Protein AF-A0A0M7DB50-F1 (afdb_monomer)

Nearest PDB structures (foldseek):
  5vht-assembly1_B  TM=9.329E-01  e=3.219E-02  Escherichia coli K-12
  5ts9-assembly1_A  TM=8.343E-01  e=2.863E-02  Paraburkholderia phymatum STM815
  3rmi-assembly1_A-2  TM=7.920E-01  e=2.401E-02  Bartonella henselae str. Houston-1
  8pni-assembly1_B  TM=8.104E-01  e=3.036E-02  Pseudomonas aeruginosa
  2h9d-assembly1_B  TM=8.423E-01  e=6.038E-01  Pseudomonas aeruginosa PAO1

Foldseek 3Di:
DVVVVVVVVVVVVVPPPPPPPPPPQDPVNVVVVLCVVQVCLLVVLVVCVVVVHDLDDPVVLVVQLVVQLVVCVVVPHHSVVCNVVSVVSSVSSSVSSVVNVVVVVVVVVVVPDDPPDPD

Organism: Enterobacter cloacae (NCBI:txid550)

Sequence (119 aa):
MRYFAVVVSSILMCGSSLAASVNSATLPELAEALNTRFEVMKDVAGYKAANHLPVEDLPREKNVLLKAQDAARDVMLDPQSIDAFVQTQMAVSKNIQYRYLDRWRCSLKKRGSPARWQK

Radius of gyration: 27.28 Å; Cα contacts (8 Å, |Δi|>4): 42; chains: 1; bounding box: 60×53×82 Å

Mean predicted aligned error: 11.39 Å

pLDDT: mean 85.25, std 17.62, range [43.22, 98.44]

Solvent-accessible surface area (backbone atoms only — not comparable to full-atom values): 7150 Å² total; per-residue (Å²): 116,73,68,61,57,54,57,58,58,60,63,68,74,75,69,82,75,79,76,73,78,76,82,71,80,48,72,67,59,51,51,49,54,53,46,62,65,51,65,53,26,60,58,54,36,51,52,27,63,75,67,75,46,72,87,77,49,70,74,59,51,53,52,52,51,51,51,50,29,52,56,27,48,78,71,75,42,65,43,74,79,48,46,68,59,54,52,49,54,52,52,51,46,44,51,53,20,50,55,50,52,51,52,49,53,53,52,51,53,58,70,72,46,73,90,78,72,93,124

InterPro domains:
  IPR002701 Chorismate mutase II, prokaryotic-type [PF01817] (29-98)
  IPR002701 Chorismate mutase II, prokaryotic-type [PS51168] (9-101)
  IPR002701 Chorismate mutase II, prokaryotic-type [SM00830] (19-100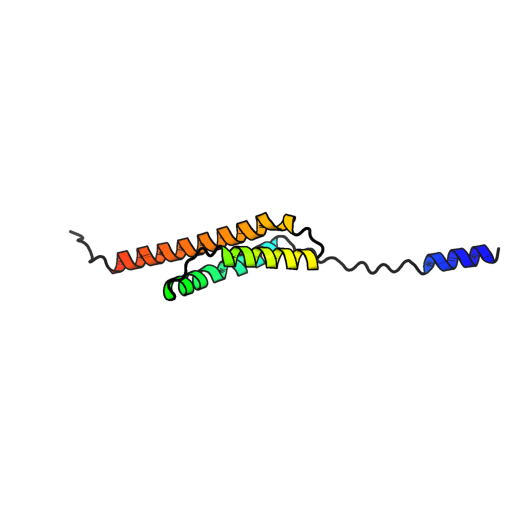)
  IPR008240 Chorismate mutase, periplasmic [TIGR01806] (24-108)
  IPR036263 Chorismate mutase type II superfamily [SSF48600] (27-105)
  IPR036979 Chorismate mutase domain superfamily [G3DSA:1.20.59.10] (16-117)
  IPR051331 Chorismate mutase-related enzymes [PTHR38041] (13-107)

Structure (mmCIF, N/CA/C/O backbone):
data_AF-A0A0M7DB50-F1
#
_entry.id   AF-A0A0M7DB50-F1
#
loop_
_atom_site.group_PDB
_atom_site.id
_atom_site.type_symbol
_atom_site.label_atom_id
_atom_site.label_alt_id
_atom_site.label_comp_id
_atom_site.label_asym_id
_atom_site.label_entity_id
_atom_site.label_seq_id
_atom_site.pdbx_PDB_ins_code
_atom_site.Cartn_x
_atom_site.Cartn_y
_atom_site.Cartn_z
_atom_site.occupancy
_atom_site.B_iso_or_equiv
_atom_site.auth_seq_id
_atom_site.auth_comp_id
_atom_site.auth_asym_id
_atom_site.auth_atom_id
_atom_site.pdbx_PDB_model_num
ATOM 1 N N . MET A 1 1 ? 30.920 -20.304 -56.734 1.00 56.72 1 MET A N 1
ATOM 2 C CA . MET A 1 1 ? 29.527 -19.878 -57.009 1.00 56.72 1 MET A CA 1
ATOM 3 C C . MET A 1 1 ? 28.457 -20.671 -56.249 1.00 56.72 1 MET A C 1
ATOM 5 O O . MET A 1 1 ? 27.551 -20.041 -55.732 1.00 56.72 1 MET A O 1
ATOM 9 N N . ARG A 1 2 ? 28.545 -22.007 -56.096 1.00 54.53 2 ARG A N 1
ATOM 10 C CA . ARG A 1 2 ? 27.519 -22.800 -55.367 1.00 54.53 2 ARG A CA 1
ATOM 11 C C . ARG A 1 2 ? 27.497 -22.585 -53.842 1.00 54.53 2 ARG A C 1
ATOM 13 O O . ARG A 1 2 ? 26.424 -22.552 -53.263 1.00 54.53 2 ARG A O 1
ATOM 20 N N . TYR A 1 3 ? 28.647 -22.362 -53.202 1.00 54.44 3 TYR A N 1
ATOM 21 C CA . TYR A 1 3 ? 28.724 -22.134 -51.746 1.00 54.44 3 TYR A CA 1
ATOM 22 C C . TYR A 1 3 ? 28.239 -20.747 -51.309 1.00 54.44 3 TYR A C 1
ATOM 24 O O . TYR A 1 3 ? 27.687 -20.602 -50.225 1.00 54.44 3 TYR A O 1
ATOM 32 N N . PHE A 1 4 ? 28.382 -19.742 -52.178 1.00 56.62 4 PHE A N 1
ATOM 33 C CA . PHE A 1 4 ? 27.906 -18.384 -51.906 1.00 56.62 4 PHE A CA 1
ATOM 34 C C . PHE A 1 4 ? 26.371 -18.341 -51.823 1.00 56.62 4 PHE A C 1
ATOM 36 O O . PHE A 1 4 ? 25.817 -17.717 -50.927 1.00 56.62 4 PHE A O 1
ATOM 43 N N . ALA A 1 5 ? 25.687 -19.097 -52.691 1.00 56.34 5 ALA A N 1
ATOM 44 C CA . ALA A 1 5 ? 24.231 -19.234 -52.661 1.00 56.34 5 ALA A CA 1
ATOM 45 C C . ALA A 1 5 ? 23.718 -19.946 -51.392 1.00 56.34 5 ALA A C 1
ATOM 47 O O . ALA A 1 5 ? 22.665 -19.587 -50.871 1.00 56.34 5 ALA A O 1
ATOM 48 N N . VAL A 1 6 ? 24.475 -20.916 -50.860 1.00 58.66 6 VAL A N 1
ATOM 49 C CA . VAL A 1 6 ? 24.107 -21.639 -49.629 1.00 58.66 6 VAL A CA 1
ATOM 50 C C . VAL A 1 6 ? 24.238 -20.739 -48.398 1.00 58.66 6 VAL A C 1
ATOM 52 O O . VAL A 1 6 ? 23.338 -20.720 -47.569 1.00 58.66 6 VAL A O 1
ATOM 55 N N . VAL A 1 7 ? 25.302 -19.934 -48.304 1.00 60.28 7 VAL A N 1
ATOM 56 C CA . VAL A 1 7 ? 25.509 -19.014 -47.168 1.00 60.28 7 VAL A CA 1
ATOM 57 C C . VAL A 1 7 ? 24.449 -17.905 -47.130 1.00 60.28 7 VAL A C 1
ATOM 59 O O . VAL A 1 7 ? 23.962 -17.561 -46.055 1.00 60.2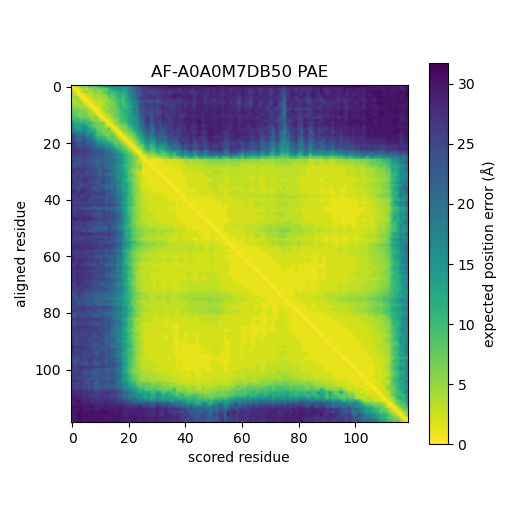8 7 VAL A O 1
ATOM 62 N N . VAL A 1 8 ? 24.031 -17.389 -48.291 1.00 60.16 8 VAL A N 1
ATOM 63 C CA . VAL A 1 8 ? 22.977 -16.360 -48.382 1.00 60.16 8 VAL A CA 1
ATOM 64 C C . VAL A 1 8 ? 21.598 -16.920 -48.000 1.00 60.16 8 VAL A C 1
ATOM 66 O O . VAL A 1 8 ? 20.807 -16.217 -47.374 1.00 60.16 8 VAL A O 1
ATOM 69 N N . SER A 1 9 ? 21.322 -18.197 -48.291 1.00 58.19 9 SER A N 1
ATOM 70 C CA . SER A 1 9 ? 20.059 -18.849 -47.912 1.00 58.19 9 SER A CA 1
ATOM 71 C C . SER A 1 9 ? 19.923 -19.079 -46.400 1.00 58.19 9 SER A C 1
ATOM 73 O O . SER A 1 9 ? 18.807 -19.062 -45.886 1.00 58.19 9 SER A O 1
ATOM 75 N N . SER A 1 10 ? 21.032 -19.271 -45.679 1.00 56.59 10 SER A N 1
ATOM 76 C CA . SER A 1 10 ? 21.033 -19.492 -44.223 1.00 56.59 10 SER A CA 1
ATOM 77 C C . SER A 1 10 ? 20.740 -18.220 -43.421 1.00 56.59 10 SER A C 1
ATOM 79 O O . SER A 1 10 ? 20.184 -18.286 -42.328 1.00 56.59 10 SER A O 1
ATOM 81 N N . ILE A 1 11 ? 21.087 -17.052 -43.970 1.00 58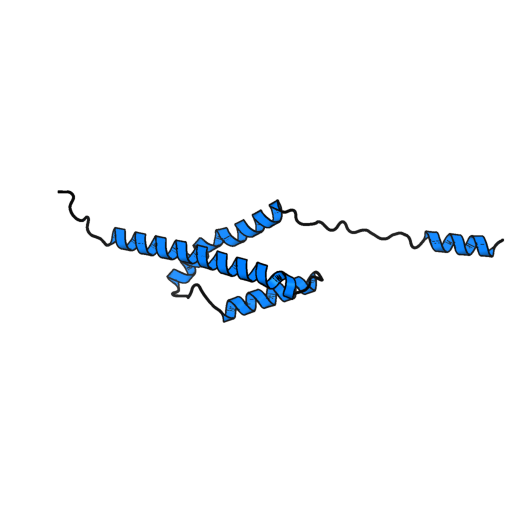.69 11 ILE A N 1
ATOM 82 C CA . ILE A 1 11 ? 20.896 -15.744 -43.324 1.00 58.69 11 ILE A CA 1
ATOM 83 C C . ILE A 1 11 ? 19.414 -15.325 -43.327 1.00 58.69 11 ILE A C 1
ATOM 85 O O . ILE A 1 11 ? 18.963 -14.641 -42.412 1.00 58.69 11 ILE A O 1
ATOM 89 N N . LEU A 1 12 ? 18.629 -15.787 -44.304 1.00 55.91 12 LEU A N 1
ATOM 90 C CA . LEU A 1 12 ? 17.212 -15.433 -44.457 1.00 55.91 12 LEU A CA 1
ATOM 91 C C . LEU A 1 12 ? 16.260 -16.160 -43.486 1.00 55.91 12 LEU A C 1
ATOM 93 O O . LEU A 1 12 ? 15.157 -15.675 -43.255 1.00 55.91 12 LEU A O 1
ATOM 97 N N . MET A 1 13 ? 16.663 -17.283 -42.881 1.00 53.12 13 MET A N 1
ATOM 98 C CA . MET A 1 13 ? 15.809 -18.065 -41.963 1.00 53.12 13 MET A CA 1
ATOM 99 C C . MET A 1 13 ? 15.940 -17.676 -40.478 1.00 53.12 13 MET A C 1
ATOM 101 O O . MET A 1 13 ? 15.186 -18.182 -39.654 1.00 53.12 13 MET A O 1
ATOM 105 N N . CYS A 1 14 ? 16.843 -16.758 -40.116 1.00 51.59 14 CYS A N 1
ATOM 106 C CA . CYS A 1 14 ? 17.088 -16.353 -38.721 1.00 51.59 14 CYS A CA 1
ATOM 107 C C . CYS A 1 14 ? 16.378 -15.036 -38.326 1.00 51.59 14 CYS A C 1
ATOM 109 O O . CYS A 1 14 ? 16.766 -14.376 -37.367 1.00 51.59 14 CYS A O 1
ATOM 111 N N . GLY A 1 15 ? 15.374 -14.608 -39.102 1.00 55.88 15 GLY A N 1
ATOM 112 C CA . GLY A 1 15 ? 14.794 -13.260 -39.023 1.00 55.88 15 GLY A CA 1
ATOM 113 C C . GLY A 1 15 ? 13.403 -13.139 -38.395 1.00 55.88 15 GLY A C 1
ATOM 114 O O . GLY A 1 15 ? 12.841 -12.048 -38.408 1.00 55.88 15 GLY A O 1
ATOM 115 N N . SER A 1 16 ? 12.812 -14.209 -37.861 1.00 59.78 16 SER A N 1
ATOM 116 C CA . SER A 1 16 ? 11.490 -14.137 -37.218 1.00 59.78 16 SER A CA 1
ATOM 117 C C . SER A 1 16 ? 11.616 -13.894 -35.716 1.00 59.78 16 SER A C 1
ATOM 119 O O . SER A 1 16 ? 11.237 -14.732 -34.901 1.00 59.78 16 SER A O 1
ATOM 121 N N . SER A 1 17 ? 12.134 -12.727 -35.339 1.00 62.53 17 SER A N 1
ATOM 122 C CA . SER A 1 17 ? 11.928 -12.214 -33.986 1.00 62.53 17 SER A CA 1
ATOM 123 C C . SER A 1 17 ? 10.456 -11.832 -33.859 1.00 62.53 17 SER A C 1
ATOM 125 O O . SER A 1 17 ? 10.028 -10.806 -34.386 1.00 62.53 17 SER A O 1
ATOM 127 N N . LEU A 1 18 ? 9.662 -12.666 -33.185 1.00 58.16 18 LEU A N 1
ATOM 128 C CA . LEU A 1 18 ? 8.335 -12.280 -32.718 1.00 58.16 18 LEU A CA 1
ATOM 129 C C . LEU A 1 18 ? 8.534 -11.157 -31.692 1.00 58.16 18 LEU A C 1
ATOM 131 O O . LEU A 1 18 ? 8.793 -11.413 -30.519 1.00 58.16 18 LEU A O 1
ATOM 135 N N . ALA A 1 19 ? 8.476 -9.907 -32.145 1.00 57.38 19 ALA A N 1
ATOM 136 C CA . ALA A 1 19 ? 8.374 -8.763 -31.258 1.00 57.38 19 ALA A CA 1
ATOM 137 C C . ALA A 1 19 ? 7.005 -8.851 -30.575 1.00 57.38 19 ALA A C 1
ATOM 139 O O . ALA A 1 19 ? 5.997 -8.394 -31.111 1.00 57.38 19 ALA A O 1
ATOM 140 N N . ALA A 1 20 ? 6.949 -9.509 -29.416 1.00 56.59 20 ALA A N 1
ATOM 141 C CA . ALA A 1 20 ? 5.814 -9.375 -28.522 1.00 56.59 20 ALA A CA 1
ATOM 142 C C . ALA A 1 20 ? 5.694 -7.882 -28.199 1.00 56.59 20 ALA A C 1
ATOM 144 O O . ALA A 1 20 ? 6.610 -7.295 -27.622 1.00 56.59 20 ALA A O 1
ATOM 145 N N . SER A 1 21 ? 4.607 -7.252 -28.645 1.00 55.88 21 SER A N 1
ATOM 146 C CA . SER A 1 21 ? 4.306 -5.871 -28.286 1.00 55.88 21 SER A CA 1
ATOM 147 C C . SER A 1 21 ? 4.225 -5.815 -26.767 1.00 55.88 21 SER A C 1
ATOM 149 O O . SER A 1 21 ? 3.306 -6.378 -26.173 1.00 55.88 21 SER A O 1
ATOM 151 N N . VAL A 1 22 ? 5.211 -5.186 -26.132 1.00 57.62 22 VAL A N 1
ATOM 152 C CA . VAL A 1 22 ? 5.167 -4.916 -24.698 1.00 57.62 22 VAL A CA 1
ATOM 153 C C . VAL A 1 22 ? 3.990 -3.966 -24.509 1.00 57.62 22 VAL A C 1
ATOM 155 O O . VAL A 1 22 ? 4.044 -2.821 -24.954 1.00 57.62 22 VAL A O 1
ATOM 158 N N . ASN A 1 23 ? 2.882 -4.458 -23.953 1.00 59.94 23 ASN A N 1
ATOM 159 C CA . ASN A 1 23 ? 1.727 -3.621 -23.656 1.00 59.94 23 ASN A CA 1
ATOM 160 C C . ASN A 1 23 ? 2.096 -2.753 -22.449 1.00 59.94 23 ASN A C 1
ATOM 162 O O . ASN A 1 23 ? 1.858 -3.127 -21.302 1.00 59.94 23 ASN A O 1
ATOM 166 N N . SER A 1 24 ? 2.791 -1.648 -22.712 1.00 64.62 24 SER A N 1
ATOM 167 C CA . SER A 1 24 ? 3.166 -0.676 -21.694 1.00 64.62 24 SER A CA 1
ATOM 168 C C . SER A 1 24 ? 1.894 -0.129 -21.066 1.00 64.62 24 SER A C 1
ATOM 170 O O . SER A 1 24 ? 1.100 0.507 -21.758 1.00 64.62 24 SER A O 1
ATOM 172 N N . ALA A 1 25 ? 1.709 -0.374 -19.767 1.00 71.56 25 ALA A N 1
ATOM 173 C CA . ALA A 1 25 ? 0.618 0.233 -19.022 1.00 71.56 25 ALA A CA 1
ATOM 174 C C . ALA A 1 25 ? 0.695 1.754 -19.183 1.00 71.56 25 ALA A C 1
ATOM 176 O O . ALA A 1 25 ? 1.750 2.369 -18.991 1.00 71.56 25 ALA A O 1
ATOM 177 N N . THR A 1 26 ? -0.418 2.360 -19.570 1.00 86.88 26 THR A N 1
ATOM 178 C CA . THR A 1 26 ? -0.488 3.809 -19.731 1.00 86.88 26 THR A CA 1
ATOM 179 C C . THR A 1 26 ? -0.619 4.479 -18.362 1.00 86.88 26 THR A C 1
ATOM 181 O O . THR A 1 26 ? -1.082 3.881 -17.388 1.00 86.88 26 THR A O 1
ATOM 184 N N . LEU A 1 27 ? -0.219 5.750 -18.255 1.00 90.31 27 LEU A N 1
ATOM 185 C CA . LEU A 1 27 ? -0.366 6.500 -17.003 1.00 90.31 27 LEU A CA 1
ATOM 186 C C . LEU A 1 27 ? -1.822 6.515 -16.469 1.00 90.31 27 LEU A C 1
ATOM 188 O O . LEU A 1 27 ? -1.991 6.374 -15.257 1.00 90.31 27 LEU A O 1
ATOM 192 N N . PRO A 1 28 ? -2.868 6.632 -17.317 1.00 93.25 28 PRO A N 1
ATOM 193 C CA . PRO A 1 28 ? -4.257 6.476 -16.885 1.00 93.25 28 PRO A CA 1
ATOM 194 C C . PRO A 1 28 ? -4.572 5.114 -16.254 1.00 93.25 28 PRO A C 1
ATOM 196 O O . PRO A 1 28 ? -5.171 5.081 -15.184 1.00 93.25 28 PRO A O 1
ATOM 199 N N . GLU A 1 29 ? -4.127 4.010 -16.857 1.00 93.44 29 GLU A N 1
ATOM 200 C CA . GLU A 1 29 ? -4.361 2.657 -16.325 1.00 93.44 29 GLU A CA 1
ATOM 201 C C . GLU A 1 29 ? -3.685 2.467 -14.961 1.00 93.44 29 GLU A C 1
ATOM 203 O O . GLU A 1 29 ? -4.269 1.900 -14.035 1.00 93.44 29 GLU A O 1
ATOM 208 N N . LEU A 1 30 ? -2.469 3.001 -14.796 1.00 92.31 30 LEU A N 1
ATOM 209 C CA . LEU A 1 30 ? -1.782 2.985 -13.505 1.00 92.31 30 LEU A CA 1
ATOM 210 C C . LEU A 1 30 ? -2.550 3.791 -12.446 1.00 92.31 30 LEU A C 1
ATOM 212 O O . LEU A 1 30 ? -2.684 3.347 -11.304 1.00 92.31 30 LEU A O 1
ATOM 216 N N . ALA A 1 31 ? -3.053 4.973 -12.809 1.00 94.00 31 ALA A N 1
ATOM 217 C CA . ALA A 1 31 ? -3.832 5.811 -11.904 1.00 94.00 31 ALA A CA 1
ATOM 218 C C . ALA A 1 31 ? -5.150 5.136 -11.492 1.00 94.00 31 ALA A C 1
ATOM 220 O O . ALA A 1 31 ? -5.530 5.191 -10.321 1.00 94.00 31 ALA A O 1
ATOM 221 N N . GLU A 1 32 ? -5.820 4.461 -12.424 1.00 96.00 32 GLU A N 1
ATOM 222 C CA . GLU A 1 32 ? -7.023 3.680 -12.148 1.00 96.00 32 GLU A CA 1
ATOM 223 C C . GLU A 1 32 ? -6.734 2.537 -11.166 1.00 96.00 32 GLU A C 1
ATOM 225 O O . GLU A 1 32 ? -7.399 2.433 -10.135 1.00 96.00 32 GLU A O 1
ATOM 230 N N . ALA A 1 33 ? -5.669 1.761 -11.396 1.00 95.50 33 ALA A N 1
ATOM 231 C CA . ALA A 1 33 ? -5.265 0.682 -10.495 1.00 95.50 33 ALA A CA 1
ATOM 232 C C . ALA A 1 33 ? -4.953 1.182 -9.070 1.00 95.50 33 ALA A C 1
ATOM 234 O O . ALA A 1 33 ? -5.323 0.547 -8.075 1.00 95.50 33 ALA A O 1
ATOM 235 N N . LEU A 1 34 ? -4.300 2.345 -8.951 1.00 95.81 34 LEU A N 1
ATOM 236 C CA . LEU A 1 34 ? -4.069 2.998 -7.660 1.00 95.81 34 LEU A CA 1
ATOM 237 C C . LEU A 1 34 ? -5.387 3.381 -6.979 1.00 95.81 34 LEU A C 1
ATOM 239 O O . LEU A 1 34 ? -5.546 3.129 -5.782 1.00 95.81 34 LEU A O 1
ATOM 243 N N . ASN A 1 35 ? -6.334 3.953 -7.724 1.00 96.12 35 ASN A N 1
ATOM 244 C CA . ASN A 1 35 ? -7.639 4.329 -7.189 1.00 96.12 35 ASN A CA 1
ATOM 245 C C . ASN A 1 35 ? -8.400 3.107 -6.675 1.00 96.12 35 ASN A C 1
ATOM 247 O O . ASN A 1 35 ? -8.792 3.109 -5.510 1.00 96.12 35 ASN A O 1
ATOM 251 N N . THR A 1 36 ? -8.503 2.031 -7.460 1.00 96.62 36 THR A N 1
ATOM 252 C CA . THR A 1 36 ? -9.148 0.779 -7.028 1.00 96.62 36 THR A CA 1
ATOM 253 C C . THR A 1 36 ? -8.532 0.245 -5.733 1.00 96.62 36 THR A C 1
ATOM 255 O O . THR A 1 36 ? -9.238 -0.143 -4.800 1.00 96.62 36 THR A O 1
ATOM 258 N N . ARG A 1 37 ? -7.198 0.285 -5.616 1.00 95.81 37 ARG A N 1
ATOM 259 C CA . ARG A 1 37 ? -6.495 -0.120 -4.390 1.00 95.81 37 ARG A CA 1
ATOM 260 C C . ARG A 1 37 ? -6.852 0.765 -3.189 1.00 95.81 37 ARG A C 1
ATOM 262 O O . ARG A 1 37 ? -6.895 0.276 -2.059 1.00 95.81 37 ARG A O 1
ATOM 269 N N . PHE A 1 38 ? -7.052 2.064 -3.395 1.00 97.44 38 PHE A N 1
ATOM 270 C CA . PHE A 1 38 ? -7.342 3.016 -2.322 1.00 97.44 38 PHE A CA 1
ATOM 271 C C . PHE A 1 38 ? -8.824 3.091 -1.942 1.00 97.44 38 PHE A C 1
ATOM 273 O O . PHE A 1 38 ? -9.122 3.377 -0.779 1.00 97.44 38 PHE A O 1
ATOM 280 N N . GLU A 1 39 ? -9.744 2.792 -2.857 1.00 97.00 39 GLU A N 1
ATOM 281 C CA . GLU A 1 39 ? -11.192 2.812 -2.614 1.00 97.00 39 GLU A CA 1
ATOM 282 C C . GLU A 1 39 ? -11.606 1.895 -1.457 1.00 97.00 39 GLU A C 1
ATOM 284 O O . GLU A 1 39 ? -12.373 2.298 -0.580 1.00 97.00 39 GLU A O 1
ATOM 289 N N . VAL A 1 40 ? -11.008 0.705 -1.369 1.00 97.19 40 VAL A N 1
ATOM 290 C CA . VAL A 1 40 ? -11.328 -0.281 -0.323 1.00 97.19 40 VAL A CA 1
ATOM 291 C C . VAL A 1 40 ? -10.817 0.110 1.074 1.00 97.19 40 VAL A C 1
ATOM 293 O O . VAL A 1 40 ? -11.163 -0.525 2.071 1.00 97.19 40 VAL A O 1
ATOM 296 N N . MET A 1 41 ? -10.003 1.167 1.205 1.00 97.69 41 MET A N 1
ATOM 297 C CA . MET A 1 41 ? -9.378 1.537 2.487 1.00 97.69 41 MET A CA 1
ATOM 298 C C . MET A 1 41 ? -10.379 2.031 3.536 1.00 97.69 41 MET A C 1
ATOM 300 O O . MET A 1 41 ? -10.093 1.949 4.732 1.00 97.69 41 MET A O 1
ATOM 304 N N . LYS A 1 42 ? -11.560 2.506 3.121 1.00 97.12 42 LYS A N 1
ATOM 305 C CA . LYS A 1 42 ? -12.661 2.800 4.049 1.00 97.12 42 LYS A CA 1
ATOM 306 C C . LYS A 1 42 ? -13.126 1.529 4.762 1.00 97.12 42 LYS A C 1
ATOM 308 O O . LYS A 1 42 ? -13.272 1.533 5.983 1.00 97.12 42 LYS A O 1
ATOM 313 N N . ASP A 1 43 ? -13.327 0.454 4.012 1.00 97.81 43 ASP A N 1
ATOM 314 C CA . ASP A 1 43 ? -13.855 -0.799 4.547 1.00 97.81 43 ASP A CA 1
ATOM 315 C C . ASP A 1 43 ? -12.793 -1.526 5.373 1.00 97.81 43 ASP A C 1
ATOM 317 O O . ASP A 1 43 ? -13.091 -2.024 6.457 1.00 97.81 43 ASP A O 1
ATOM 321 N N . VAL A 1 44 ? -11.523 -1.466 4.951 1.00 97.62 44 VAL A N 1
ATOM 322 C CA . VAL A 1 44 ? -10.386 -1.939 5.760 1.00 97.62 44 VAL A CA 1
ATOM 323 C C . VAL A 1 44 ? -10.311 -1.197 7.097 1.00 97.62 44 VAL A C 1
ATOM 325 O O . VAL A 1 44 ? -10.142 -1.836 8.136 1.00 97.62 44 VAL A O 1
ATOM 328 N N . ALA A 1 45 ? -10.472 0.133 7.105 1.00 97.81 45 ALA A N 1
ATOM 329 C CA . ALA A 1 45 ? -10.502 0.907 8.348 1.00 97.81 45 ALA A CA 1
ATOM 330 C C . ALA A 1 45 ? -11.658 0.469 9.258 1.00 97.81 45 ALA A C 1
ATOM 332 O O . ALA A 1 45 ? -11.470 0.323 10.464 1.00 97.81 45 ALA A O 1
ATOM 333 N N . GLY A 1 46 ? -12.840 0.236 8.679 1.00 97.62 46 GLY A N 1
ATOM 334 C CA . GLY A 1 46 ? -14.021 -0.235 9.405 1.00 97.62 46 GLY A CA 1
ATOM 335 C C . GLY A 1 46 ? -13.801 -1.609 10.029 1.00 97.62 46 GLY A C 1
ATOM 336 O O . GLY A 1 46 ? -14.041 -1.790 11.221 1.00 97.62 46 GLY A O 1
ATOM 337 N N . TYR A 1 47 ? -13.260 -2.547 9.252 1.00 98.06 47 TYR A N 1
ATOM 338 C CA . TYR A 1 47 ? -12.911 -3.883 9.724 1.00 98.06 47 TYR A CA 1
ATOM 339 C C . TYR A 1 47 ? -11.896 -3.836 10.869 1.00 98.06 47 TYR A C 1
ATOM 341 O O . TYR A 1 47 ? -12.097 -4.471 11.905 1.00 98.06 47 TYR A O 1
ATOM 349 N N . LYS A 1 48 ? -10.818 -3.057 10.720 1.00 97.56 48 LYS A N 1
ATOM 350 C CA . LYS A 1 48 ? -9.799 -2.919 11.766 1.00 97.56 48 LYS A CA 1
ATOM 351 C C . LYS A 1 48 ? -10.362 -2.291 13.039 1.00 97.56 48 LYS A C 1
ATOM 353 O O . LYS A 1 48 ? -10.072 -2.784 14.123 1.00 97.56 48 LYS A O 1
ATOM 358 N N . ALA A 1 49 ? -11.206 -1.265 12.913 1.00 96.69 49 ALA A N 1
ATOM 359 C CA . ALA A 1 49 ? -11.875 -0.645 14.055 1.00 96.69 49 ALA A CA 1
ATOM 360 C C . ALA A 1 49 ? -12.776 -1.634 14.808 1.00 96.69 49 ALA A C 1
ATOM 362 O O . ALA A 1 49 ? -12.731 -1.680 16.034 1.00 96.69 49 ALA A O 1
ATOM 363 N N . ALA A 1 50 ? -13.560 -2.435 14.080 1.00 97.00 50 ALA A N 1
ATOM 364 C CA . ALA A 1 50 ? -14.471 -3.419 14.661 1.00 97.00 50 ALA A CA 1
ATOM 365 C C . ALA A 1 50 ? -13.740 -4.570 15.373 1.00 97.00 50 ALA A C 1
ATOM 367 O O . ALA A 1 50 ? -14.239 -5.086 16.365 1.00 97.00 50 ALA A O 1
ATOM 368 N N . ASN A 1 51 ? -12.556 -4.950 14.884 1.00 97.44 51 ASN A N 1
ATOM 369 C CA . ASN A 1 51 ? -11.759 -6.054 15.428 1.00 97.44 51 ASN A CA 1
ATOM 370 C C . ASN A 1 51 ? -10.606 -5.593 16.337 1.00 97.44 51 ASN A C 1
ATOM 372 O O . ASN A 1 51 ? -9.750 -6.399 16.688 1.00 97.44 51 ASN A O 1
ATOM 376 N N . HIS A 1 52 ? -10.548 -4.305 16.693 1.00 95.75 52 HIS A N 1
ATOM 377 C CA . HIS A 1 52 ? -9.469 -3.720 17.502 1.00 95.75 52 HIS A CA 1
ATOM 378 C C . HIS A 1 52 ? -8.054 -3.970 16.945 1.00 95.75 52 HIS A C 1
ATOM 380 O O . HIS A 1 52 ? -7.089 -4.113 17.694 1.00 95.75 52 HIS A O 1
ATOM 386 N N . LEU A 1 53 ? -7.922 -4.002 15.618 1.00 96.38 53 LEU A N 1
ATOM 387 C CA . LEU A 1 53 ? -6.647 -4.206 14.938 1.00 96.38 53 LEU A CA 1
ATOM 388 C C . LEU A 1 53 ? -5.948 -2.865 14.669 1.00 96.38 53 LEU A C 1
ATOM 390 O O . LEU A 1 53 ? -6.608 -1.890 14.293 1.00 96.38 53 LEU A O 1
ATOM 394 N N . PRO A 1 54 ? -4.611 -2.800 14.783 1.00 95.94 54 PRO A N 1
ATOM 395 C CA . PRO A 1 54 ? -3.869 -1.587 14.477 1.00 95.94 54 PRO A CA 1
ATOM 396 C C . PRO A 1 54 ? -3.862 -1.298 12.968 1.00 95.94 54 PRO A C 1
ATOM 398 O O . PRO A 1 54 ? -3.847 -2.200 12.122 1.00 95.94 54 PRO A O 1
ATOM 401 N N . VAL A 1 55 ? -3.866 -0.011 12.606 1.00 95.94 55 VAL A N 1
ATOM 402 C CA . VAL A 1 55 ? -3.724 0.427 11.204 1.00 95.94 55 VAL A CA 1
ATOM 403 C C . VAL A 1 55 ? -2.328 0.098 10.679 1.0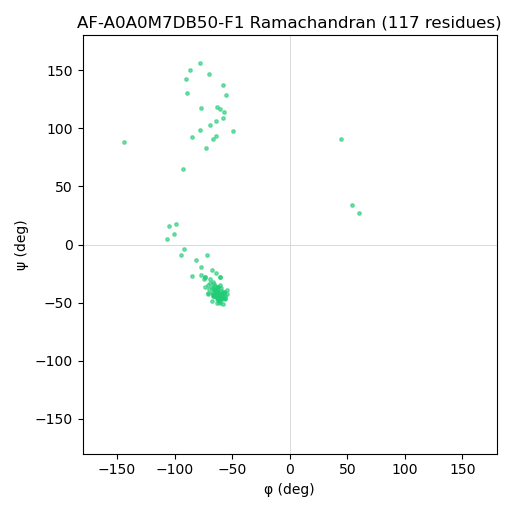0 95.94 55 VAL A C 1
ATOM 405 O O . VAL A 1 55 ? -2.217 -0.431 9.572 1.00 95.94 55 VAL A O 1
ATOM 408 N N . GLU A 1 56 ? -1.302 0.361 11.483 1.00 95.75 56 GLU A N 1
ATOM 409 C CA . GLU A 1 56 ? 0.092 0.031 11.196 1.00 95.75 56 GLU A CA 1
ATOM 410 C C . GLU A 1 56 ? 0.447 -1.367 11.705 1.00 95.75 56 GLU A C 1
ATOM 412 O O . GLU A 1 56 ? 0.167 -1.719 12.849 1.00 95.75 56 GLU A O 1
ATOM 417 N N . ASP A 1 57 ? 1.053 -2.162 10.827 1.00 95.88 57 ASP A N 1
ATOM 418 C CA . ASP A 1 57 ? 1.453 -3.543 11.092 1.00 95.88 57 ASP A CA 1
ATOM 419 C C . ASP A 1 57 ? 2.777 -3.792 10.360 1.00 95.88 57 ASP A C 1
ATOM 421 O O . ASP A 1 57 ? 2.797 -4.182 9.190 1.00 95.88 57 ASP A O 1
ATOM 425 N N . LEU A 1 58 ? 3.890 -3.493 11.040 1.00 95.19 58 LEU A N 1
ATOM 426 C CA . LEU A 1 58 ? 5.235 -3.558 10.455 1.00 95.19 58 LEU A CA 1
ATOM 427 C C . LEU A 1 58 ? 5.588 -4.961 9.921 1.00 95.19 58 LEU A C 1
ATOM 429 O O . LEU A 1 58 ? 6.112 -5.042 8.806 1.00 95.19 58 LEU A O 1
ATOM 433 N N . PRO A 1 59 ? 5.285 -6.072 10.631 1.00 96.25 59 PRO A N 1
ATOM 434 C CA . PRO A 1 59 ? 5.469 -7.414 10.079 1.00 96.25 59 PRO A CA 1
ATOM 435 C C . PRO A 1 59 ? 4.715 -7.631 8.763 1.00 96.25 59 PRO A C 1
ATOM 437 O O . PRO A 1 59 ? 5.284 -8.138 7.793 1.00 96.25 59 PRO A O 1
ATOM 440 N N . ARG A 1 60 ? 3.444 -7.218 8.691 1.00 95.31 60 ARG A N 1
ATOM 441 C CA . ARG A 1 60 ? 2.651 -7.339 7.463 1.00 95.31 60 ARG A CA 1
ATOM 442 C C . ARG A 1 60 ? 3.170 -6.434 6.348 1.00 95.31 60 ARG A C 1
ATOM 444 O O . ARG A 1 60 ? 3.202 -6.874 5.203 1.00 95.31 60 ARG A O 1
ATOM 451 N N . GLU A 1 61 ? 3.575 -5.204 6.651 1.00 96.81 61 GLU A N 1
ATOM 452 C CA . GLU A 1 61 ? 4.138 -4.263 5.671 1.00 96.81 61 GLU A CA 1
ATOM 453 C C . GLU A 1 61 ? 5.435 -4.801 5.056 1.00 96.81 61 GLU A C 1
ATOM 455 O O . GLU A 1 61 ? 5.591 -4.774 3.834 1.00 96.81 61 GLU A O 1
ATOM 460 N N . LYS A 1 62 ? 6.309 -5.409 5.868 1.00 97.56 62 LYS A N 1
ATOM 461 C CA . LYS A 1 62 ? 7.496 -6.116 5.368 1.00 97.56 62 LYS A CA 1
ATOM 462 C C . LYS A 1 62 ? 7.117 -7.246 4.408 1.00 97.56 62 LYS A C 1
ATOM 464 O O . LYS A 1 62 ? 7.713 -7.367 3.343 1.00 97.56 62 LYS A O 1
ATOM 469 N N . ASN A 1 63 ? 6.107 -8.047 4.750 1.00 97.94 63 ASN A N 1
ATOM 470 C CA . ASN A 1 63 ? 5.638 -9.134 3.884 1.00 97.94 63 ASN A CA 1
ATOM 471 C C . ASN A 1 63 ? 5.034 -8.626 2.565 1.00 97.94 63 ASN A C 1
ATOM 473 O O . ASN A 1 63 ? 5.195 -9.272 1.534 1.00 97.94 63 ASN A O 1
ATOM 477 N N . VAL A 1 64 ? 4.342 -7.483 2.578 1.00 97.06 64 VAL A N 1
ATOM 478 C CA . VAL A 1 64 ? 3.829 -6.844 1.354 1.00 97.06 64 VAL A CA 1
ATOM 479 C C . VAL A 1 64 ? 4.981 -6.399 0.457 1.00 97.06 64 VAL A C 1
ATOM 481 O O . VAL A 1 64 ? 4.935 -6.655 -0.743 1.00 97.06 64 VAL A O 1
ATOM 484 N N . LEU A 1 65 ? 6.017 -5.785 1.035 1.00 98.06 65 LEU A N 1
ATOM 485 C CA . LEU A 1 65 ? 7.194 -5.353 0.286 1.00 98.06 65 LEU A CA 1
ATOM 486 C C . LEU A 1 65 ? 7.937 -6.540 -0.336 1.00 98.06 65 LEU A C 1
ATOM 488 O O . LEU A 1 65 ? 8.205 -6.520 -1.530 1.00 98.06 65 LEU A O 1
ATOM 492 N N . LEU A 1 66 ? 8.182 -7.601 0.440 1.00 98.19 66 LEU A N 1
ATOM 493 C CA . LEU A 1 66 ? 8.823 -8.821 -0.060 1.00 98.19 66 LEU A CA 1
ATOM 494 C C . LEU A 1 66 ? 8.042 -9.432 -1.229 1.00 98.19 66 LEU A C 1
ATOM 496 O O . LEU A 1 66 ? 8.618 -9.712 -2.270 1.00 98.19 66 LEU A O 1
ATOM 500 N N . LYS A 1 67 ? 6.714 -9.545 -1.118 1.00 98.12 67 LYS A N 1
ATOM 501 C CA . LYS A 1 67 ? 5.883 -10.046 -2.224 1.00 98.12 67 LYS A CA 1
ATOM 502 C C . LYS A 1 67 ? 5.944 -9.163 -3.469 1.00 98.12 6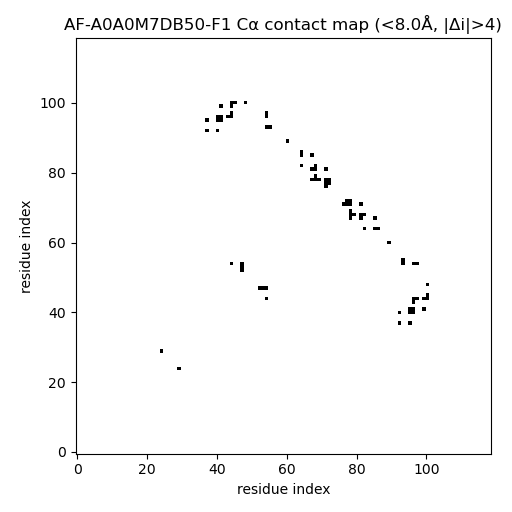7 LYS A C 1
ATOM 504 O O . LYS A 1 67 ? 5.894 -9.678 -4.580 1.00 98.12 67 LYS A O 1
ATOM 509 N N . ALA A 1 68 ? 6.030 -7.845 -3.301 1.00 97.50 68 ALA A N 1
ATOM 510 C CA . ALA A 1 68 ? 6.166 -6.930 -4.429 1.00 97.50 68 ALA A CA 1
ATOM 511 C C . ALA A 1 68 ? 7.546 -7.053 -5.096 1.00 97.50 68 ALA A C 1
ATOM 513 O O . ALA A 1 68 ? 7.636 -7.037 -6.319 1.00 97.50 68 ALA A O 1
ATOM 514 N N . GLN A 1 69 ? 8.601 -7.242 -4.301 1.00 98.25 69 GLN A N 1
ATOM 515 C CA . GLN A 1 69 ? 9.946 -7.542 -4.789 1.00 98.25 69 GLN A CA 1
ATOM 516 C C . GLN A 1 69 ? 9.995 -8.880 -5.536 1.00 98.25 69 GLN A C 1
ATOM 518 O O . GLN A 1 69 ? 10.684 -8.985 -6.547 1.00 98.25 69 GLN A O 1
ATOM 523 N N . ASP A 1 70 ? 9.276 -9.897 -5.060 1.00 98.31 70 ASP A N 1
ATOM 524 C CA . ASP A 1 70 ? 9.153 -11.192 -5.735 1.00 98.31 70 ASP A CA 1
ATOM 525 C C . ASP A 1 70 ? 8.468 -11.024 -7.098 1.00 98.31 70 ASP A C 1
ATOM 527 O O . ASP A 1 70 ? 9.036 -11.405 -8.118 1.00 98.31 70 ASP A O 1
ATOM 531 N N . ALA A 1 71 ? 7.323 -10.334 -7.132 1.00 96.75 71 ALA A N 1
ATOM 532 C CA . ALA A 1 71 ? 6.607 -10.038 -8.372 1.00 96.75 71 ALA A CA 1
ATOM 533 C C . ALA A 1 71 ? 7.443 -9.203 -9.358 1.00 96.75 71 ALA A C 1
ATOM 535 O O . ALA A 1 71 ? 7.348 -9.404 -10.565 1.00 96.75 71 ALA A O 1
ATOM 536 N N . ALA A 1 72 ? 8.284 -8.286 -8.865 1.00 96.94 72 ALA A N 1
ATOM 537 C CA . ALA A 1 72 ? 9.211 -7.525 -9.699 1.00 96.94 72 ALA A CA 1
ATOM 538 C C . ALA A 1 72 ? 10.252 -8.434 -10.373 1.00 96.94 72 ALA A C 1
ATOM 540 O O . ALA A 1 72 ? 10.518 -8.267 -11.564 1.00 96.94 72 ALA A O 1
ATOM 541 N N . ARG A 1 73 ? 10.787 -9.437 -9.657 1.00 97.12 73 ARG A N 1
ATOM 542 C CA . ARG A 1 73 ? 11.717 -10.420 -10.244 1.00 97.12 73 ARG A CA 1
ATOM 543 C C . ARG A 1 73 ? 11.060 -11.241 -11.343 1.00 97.12 73 ARG A C 1
ATOM 545 O O . ARG A 1 73 ? 11.694 -11.462 -12.372 1.00 97.12 73 ARG A O 1
ATOM 552 N N . ASP A 1 74 ? 9.804 -11.635 -11.151 1.00 97.25 74 ASP A N 1
ATOM 553 C CA . ASP A 1 74 ? 9.055 -12.434 -12.129 1.00 97.25 74 ASP A CA 1
ATOM 554 C C . ASP A 1 74 ? 8.898 -11.714 -13.479 1.00 97.25 74 ASP A C 1
ATOM 556 O O . ASP A 1 74 ? 8.832 -12.358 -14.525 1.00 97.25 74 ASP A O 1
ATOM 560 N N . VAL A 1 75 ? 8.900 -10.377 -13.470 1.00 94.69 75 VAL A N 1
ATOM 561 C CA . VAL A 1 75 ? 8.837 -9.533 -14.675 1.00 94.69 75 VAL A CA 1
ATOM 562 C C . VAL A 1 75 ? 10.182 -8.892 -15.044 1.00 94.69 75 VAL A C 1
ATOM 564 O O . VAL A 1 75 ? 10.219 -7.957 -15.841 1.00 94.69 75 VAL A O 1
ATOM 567 N N . MET A 1 76 ? 11.292 -9.395 -14.490 1.00 95.81 76 MET A N 1
ATOM 568 C CA . MET A 1 76 ? 12.665 -8.929 -14.753 1.00 95.81 76 MET A CA 1
ATOM 569 C C . MET A 1 76 ? 12.931 -7.451 -14.405 1.00 95.81 76 MET A C 1
ATOM 571 O O . MET A 1 76 ? 13.824 -6.825 -14.977 1.00 95.81 76 MET A O 1
ATOM 575 N N . LEU A 1 77 ? 12.188 -6.886 -13.452 1.00 95.50 77 LEU A N 1
ATOM 576 C CA . LEU A 1 77 ? 12.487 -5.581 -12.862 1.00 95.50 77 LEU A CA 1
ATOM 577 C C . LEU A 1 77 ? 13.472 -5.729 -11.697 1.00 95.50 77 LEU A C 1
ATOM 579 O O . LEU A 1 77 ? 13.465 -6.733 -10.984 1.00 95.50 77 LEU A O 1
ATOM 583 N N . ASP A 1 78 ? 14.290 -4.697 -11.468 1.00 97.12 78 ASP A N 1
ATOM 584 C CA . ASP A 1 78 ? 15.108 -4.607 -10.256 1.00 97.12 78 ASP A CA 1
ATOM 585 C C . ASP A 1 78 ? 14.188 -4.523 -9.022 1.00 97.12 78 ASP A C 1
ATOM 587 O O . ASP A 1 78 ? 13.432 -3.552 -8.899 1.00 97.12 78 ASP A O 1
ATOM 591 N N . PRO A 1 79 ? 14.247 -5.485 -8.085 1.00 96.94 79 PRO A N 1
ATOM 592 C CA . PRO A 1 79 ? 13.384 -5.485 -6.910 1.00 96.94 79 PRO A CA 1
ATOM 593 C C . PRO A 1 79 ? 13.564 -4.263 -6.020 1.00 96.94 79 PRO A C 1
ATOM 595 O O . PRO A 1 79 ? 12.618 -3.868 -5.356 1.00 96.94 79 PRO A O 1
ATOM 598 N N . GLN A 1 80 ? 14.743 -3.643 -5.997 1.00 96.62 80 GLN A N 1
ATOM 599 C CA . GLN A 1 80 ? 14.975 -2.463 -5.160 1.00 96.62 80 GLN A CA 1
ATOM 600 C C . GLN A 1 80 ? 14.353 -1.201 -5.770 1.00 96.62 80 GLN A C 1
ATOM 602 O O . GLN A 1 80 ? 13.954 -0.286 -5.049 1.00 96.62 80 GLN A O 1
ATOM 607 N N . SER A 1 81 ? 14.197 -1.164 -7.097 1.00 97.00 81 SER A N 1
ATOM 608 C CA . SER A 1 81 ? 13.655 -0.006 -7.817 1.00 97.00 81 SER A CA 1
ATOM 609 C C . SER A 1 81 ? 12.192 0.318 -7.475 1.00 97.00 81 SER A C 1
ATOM 611 O O . SER A 1 81 ? 11.770 1.468 -7.600 1.00 97.00 81 SER A O 1
ATOM 613 N N . ILE A 1 82 ? 11.414 -0.665 -7.003 1.00 96.94 82 ILE A N 1
ATOM 614 C CA . ILE A 1 82 ? 9.980 -0.518 -6.691 1.00 96.94 82 ILE A CA 1
ATOM 615 C C . ILE A 1 82 ? 9.702 -0.197 -5.216 1.00 96.94 82 ILE A C 1
ATOM 617 O O . ILE A 1 82 ? 8.568 0.151 -4.872 1.00 96.94 82 ILE A O 1
ATOM 621 N N . ASP A 1 83 ? 10.711 -0.271 -4.343 1.00 97.62 83 ASP A N 1
ATOM 622 C CA . ASP A 1 83 ? 10.529 -0.177 -2.890 1.00 97.62 83 ASP A CA 1
ATOM 623 C C . ASP A 1 83 ? 9.864 1.133 -2.474 1.00 97.62 83 ASP A C 1
ATOM 625 O O . ASP A 1 83 ? 8.841 1.129 -1.782 1.00 97.62 83 ASP A O 1
ATOM 629 N N . ALA A 1 84 ? 10.400 2.260 -2.951 1.00 97.88 84 ALA A N 1
ATOM 630 C CA . ALA A 1 84 ? 9.873 3.581 -2.627 1.00 97.88 84 ALA A CA 1
ATOM 631 C C . ALA A 1 84 ? 8.412 3.735 -3.082 1.00 97.88 84 ALA A C 1
ATOM 633 O O . ALA A 1 84 ? 7.591 4.316 -2.368 1.00 97.88 84 ALA A O 1
ATOM 634 N N . PHE A 1 85 ? 8.057 3.168 -4.238 1.00 96.38 85 PHE A N 1
ATOM 635 C CA . PHE A 1 85 ? 6.698 3.237 -4.769 1.00 96.38 85 PHE A CA 1
ATOM 636 C C . PHE A 1 85 ? 5.720 2.439 -3.899 1.00 96.38 85 PHE A C 1
ATOM 638 O O . PHE A 1 85 ? 4.693 2.969 -3.469 1.00 96.38 85 PHE A O 1
ATOM 645 N N . VAL A 1 86 ? 6.062 1.195 -3.559 1.00 97.06 86 VAL A N 1
ATOM 646 C CA . VAL A 1 86 ? 5.215 0.319 -2.734 1.00 97.06 86 VAL A CA 1
ATOM 647 C C . VAL A 1 86 ? 5.083 0.852 -1.307 1.00 97.06 86 VAL A C 1
ATOM 649 O O . VAL A 1 86 ? 3.978 0.897 -0.759 1.00 97.06 86 VAL A O 1
ATOM 652 N N . GLN A 1 87 ? 6.176 1.323 -0.708 1.00 98.00 87 GLN A N 1
ATOM 653 C CA . GLN A 1 87 ? 6.154 1.961 0.610 1.00 98.00 87 GLN A CA 1
ATOM 654 C C . GLN A 1 87 ? 5.278 3.219 0.616 1.00 98.00 87 GLN A C 1
ATOM 656 O O . GLN A 1 87 ? 4.453 3.388 1.518 1.00 98.00 87 GLN A O 1
ATOM 661 N N . THR A 1 88 ? 5.363 4.052 -0.425 1.00 98.06 88 THR A N 1
ATOM 662 C CA . THR A 1 88 ? 4.490 5.227 -0.573 1.00 98.06 88 THR A CA 1
ATOM 663 C C . THR A 1 88 ? 3.018 4.821 -0.643 1.00 98.06 88 THR A C 1
ATOM 665 O O . THR A 1 88 ? 2.184 5.387 0.065 1.00 98.06 88 THR A O 1
ATOM 668 N N . GLN A 1 89 ? 2.673 3.787 -1.415 1.00 97.62 89 GLN A N 1
ATOM 669 C CA . GLN A 1 89 ? 1.301 3.275 -1.465 1.00 97.62 89 GLN A CA 1
ATOM 670 C C . GLN A 1 89 ? 0.810 2.743 -0.108 1.00 97.62 89 GLN A C 1
ATOM 672 O O . GLN A 1 89 ? -0.368 2.898 0.230 1.00 97.62 89 GLN A O 1
ATOM 677 N N . MET A 1 90 ? 1.676 2.106 0.688 1.00 97.75 90 MET A N 1
ATOM 678 C CA . MET A 1 90 ? 1.338 1.678 2.051 1.00 97.75 90 MET A CA 1
ATOM 679 C C . MET A 1 90 ? 1.080 2.881 2.966 1.00 97.75 90 MET A C 1
ATOM 681 O O . MET A 1 90 ? 0.065 2.903 3.666 1.00 97.75 90 MET A O 1
ATOM 685 N N . ALA A 1 91 ? 1.926 3.912 2.908 1.00 98.06 91 ALA A N 1
ATOM 686 C CA . ALA A 1 91 ? 1.747 5.144 3.675 1.00 98.06 91 ALA A CA 1
ATOM 687 C C . ALA A 1 91 ? 0.431 5.860 3.322 1.00 98.06 91 ALA A C 1
ATOM 689 O O . ALA A 1 91 ? -0.347 6.208 4.212 1.00 98.06 91 ALA A O 1
ATOM 690 N N . VAL A 1 92 ? 0.121 6.003 2.028 1.00 98.06 92 VAL A N 1
ATOM 691 C CA . VAL A 1 92 ? -1.145 6.597 1.563 1.00 98.06 92 VAL A CA 1
ATOM 692 C C . VAL A 1 92 ? -2.346 5.786 2.055 1.00 98.06 92 VAL A C 1
ATOM 694 O O . VAL A 1 92 ? -3.295 6.353 2.598 1.00 98.06 92 VAL A O 1
ATOM 697 N N . SER A 1 93 ? -2.292 4.455 1.956 1.00 97.44 93 SER A N 1
ATOM 698 C CA . SER A 1 93 ? -3.336 3.576 2.494 1.00 97.44 93 SER A CA 1
ATOM 699 C C . SER A 1 93 ? -3.576 3.774 3.988 1.00 97.44 93 SER A C 1
ATOM 701 O O . SER A 1 93 ? -4.732 3.784 4.418 1.00 97.44 93 SER A O 1
ATOM 703 N N . LYS A 1 94 ? -2.514 3.930 4.787 1.00 97.88 94 LYS A N 1
ATOM 704 C CA . LYS A 1 94 ? -2.632 4.207 6.225 1.00 97.88 94 LYS A CA 1
ATOM 705 C C . LYS A 1 94 ? -3.274 5.573 6.473 1.00 97.88 94 LYS A C 1
ATOM 707 O O . LYS A 1 94 ? -4.211 5.661 7.261 1.00 97.88 94 LYS A O 1
ATOM 712 N N . ASN A 1 95 ? -2.860 6.610 5.746 1.00 98.31 95 ASN A N 1
ATOM 713 C CA . ASN A 1 95 ? -3.440 7.953 5.863 1.00 98.31 95 ASN A CA 1
ATOM 714 C C . ASN A 1 95 ? -4.946 7.976 5.562 1.00 98.31 95 ASN A C 1
ATOM 716 O O . ASN A 1 95 ? -5.716 8.612 6.285 1.00 98.31 95 ASN A O 1
ATOM 720 N N . ILE A 1 96 ? -5.391 7.249 4.531 1.00 98.19 96 ILE A N 1
ATOM 721 C CA . ILE A 1 96 ? -6.822 7.131 4.215 1.00 98.19 96 ILE A CA 1
ATOM 722 C C . ILE A 1 96 ? -7.574 6.458 5.369 1.00 98.19 96 ILE A C 1
ATOM 724 O O . ILE A 1 96 ? -8.627 6.958 5.775 1.00 98.19 96 ILE A O 1
ATOM 728 N N . GLN A 1 97 ? -7.034 5.366 5.921 1.00 98.44 97 GLN A N 1
ATOM 729 C CA . GLN A 1 97 ? -7.637 4.671 7.060 1.00 98.44 97 GLN A CA 1
ATOM 730 C C . GLN A 1 97 ? -7.746 5.589 8.285 1.00 98.44 97 GLN A C 1
ATOM 732 O O . GLN A 1 97 ? -8.841 5.737 8.830 1.00 98.44 97 GLN A O 1
ATOM 737 N N . TYR A 1 98 ? -6.659 6.267 8.670 1.00 98.25 98 TYR A N 1
ATOM 738 C CA . TYR A 1 98 ? -6.656 7.201 9.801 1.00 98.25 98 TYR A CA 1
ATOM 739 C C . TYR A 1 98 ? -7.704 8.305 9.642 1.00 98.25 98 TYR A C 1
ATOM 741 O O . TYR A 1 98 ? -8.489 8.543 10.559 1.00 98.25 98 TYR A O 1
ATOM 749 N N . ARG A 1 99 ? -7.822 8.896 8.446 1.00 97.88 99 ARG A N 1
ATOM 750 C CA . ARG A 1 99 ? -8.845 9.912 8.159 1.00 97.88 99 ARG A CA 1
ATOM 751 C C . ARG A 1 99 ? -10.270 9.409 8.421 1.00 97.88 99 ARG A C 1
ATOM 753 O O . ARG A 1 99 ? -11.105 10.167 8.920 1.00 97.88 99 ARG A O 1
ATOM 760 N N . TYR A 1 100 ? -10.583 8.161 8.063 1.00 97.94 100 TYR A N 1
ATOM 761 C CA . TYR A 1 100 ? -11.906 7.583 8.331 1.00 97.94 100 TYR A CA 1
ATOM 762 C C . TYR A 1 100 ? -12.126 7.302 9.818 1.00 97.94 100 TYR A C 1
ATOM 764 O O . TYR A 1 100 ? -13.188 7.649 10.338 1.00 97.94 100 TYR A O 1
ATOM 772 N N . LEU A 1 101 ? -11.123 6.754 10.508 1.00 97.00 101 LEU A N 1
ATOM 773 C CA . LEU A 1 101 ? -11.186 6.512 11.951 1.00 97.00 101 LEU A CA 1
ATOM 774 C C . LEU A 1 101 ? -11.431 7.811 12.729 1.00 97.00 101 LEU A C 1
ATOM 776 O O . LEU A 1 101 ? -12.338 7.869 13.563 1.00 97.00 101 LEU A O 1
ATOM 780 N N . ASP A 1 102 ? -10.705 8.879 12.396 1.00 96.75 102 ASP A N 1
ATOM 781 C CA . ASP A 1 102 ? -10.878 10.195 13.015 1.00 96.75 102 ASP A CA 1
ATOM 782 C C . ASP A 1 102 ? -12.260 10.781 12.734 1.00 96.75 102 ASP A C 1
ATOM 784 O O . ASP A 1 102 ? -12.934 11.287 13.639 1.00 96.75 102 ASP A O 1
ATOM 788 N N . ARG A 1 103 ? -12.739 10.666 11.488 1.00 96.56 103 ARG A N 1
ATOM 789 C CA . ARG A 1 103 ? -14.095 11.089 11.120 1.00 96.56 103 ARG A CA 1
ATOM 790 C C . ARG A 1 103 ? -15.145 10.367 11.963 1.00 96.56 103 ARG A C 1
ATOM 792 O O . ARG A 1 103 ? -16.061 11.017 12.476 1.00 96.56 103 ARG A O 1
ATOM 799 N N . TRP A 1 104 ? -15.029 9.051 12.130 1.00 95.38 104 TRP A N 1
ATOM 800 C CA . TRP A 1 104 ? -15.970 8.277 12.939 1.00 95.38 104 TRP A CA 1
ATOM 801 C C . TRP A 1 104 ? -15.891 8.648 14.416 1.00 95.38 104 TRP A C 1
ATOM 803 O O . TRP A 1 104 ? -16.936 8.902 15.020 1.00 95.38 104 TRP A O 1
ATOM 813 N N . ARG A 1 105 ? -14.684 8.806 14.970 1.00 92.44 105 ARG A N 1
ATOM 814 C CA . ARG A 1 105 ? -14.469 9.270 16.349 1.00 92.44 105 ARG A CA 1
ATOM 815 C C . ARG A 1 105 ? -15.138 10.622 16.606 1.00 92.44 105 ARG A C 1
ATOM 817 O O . ARG A 1 105 ? -15.874 10.774 17.582 1.00 92.44 105 ARG A O 1
ATOM 824 N N . CYS A 1 106 ? -14.960 11.585 15.702 1.00 92.69 106 CYS A N 1
ATOM 825 C CA . CYS A 1 106 ? -15.612 12.893 15.776 1.00 92.69 106 CYS A CA 1
ATOM 826 C C . CYS A 1 106 ? -17.140 12.795 15.659 1.00 92.69 106 CYS A C 1
ATOM 828 O O . CYS A 1 106 ? -17.856 13.480 16.391 1.00 92.69 106 CYS A O 1
ATOM 830 N N . SER A 1 107 ? -17.657 11.935 14.775 1.00 90.25 107 SER A N 1
ATOM 831 C CA . SER A 1 107 ? -19.105 11.734 14.617 1.00 90.25 107 SER A CA 1
ATOM 832 C C . SER A 1 107 ? -19.755 11.134 15.870 1.00 90.25 107 SER A C 1
ATOM 834 O O . SER A 1 107 ? -20.828 11.572 16.280 1.00 90.25 107 SER A O 1
ATOM 836 N N . LEU A 1 108 ? -19.077 10.187 16.529 1.00 87.94 108 LEU A N 1
ATOM 837 C CA . LEU A 1 108 ? -19.524 9.583 17.783 1.00 87.94 108 LEU A CA 1
ATOM 838 C C . LEU A 1 108 ? -19.537 10.610 18.913 1.00 87.94 108 LEU A C 1
ATOM 840 O O . LEU A 1 108 ? -20.533 10.714 19.624 1.00 87.94 108 LEU A O 1
ATOM 844 N N . LYS A 1 109 ? -18.485 11.432 19.021 1.00 84.81 109 LYS A N 1
ATOM 845 C CA . LYS A 1 109 ? -18.426 12.519 20.006 1.00 84.81 109 LYS A CA 1
ATOM 846 C C . LYS A 1 109 ? -19.560 13.529 19.818 1.00 84.81 109 LYS A C 1
ATOM 848 O O . LYS A 1 109 ? -20.159 13.946 20.800 1.00 84.81 109 LYS A O 1
ATOM 853 N N . LYS A 1 110 ? -19.887 13.898 18.573 1.00 82.56 110 LYS A N 1
ATOM 854 C CA . LYS A 1 110 ? -21.028 14.783 18.281 1.00 82.56 110 LYS A CA 1
ATOM 855 C C . LYS A 1 110 ? -22.363 14.169 18.709 1.00 82.56 110 LYS A C 1
ATOM 857 O O . LYS A 1 110 ? -23.171 14.881 19.285 1.00 82.56 110 LYS A O 1
ATOM 862 N N . ARG A 1 111 ? -22.573 12.867 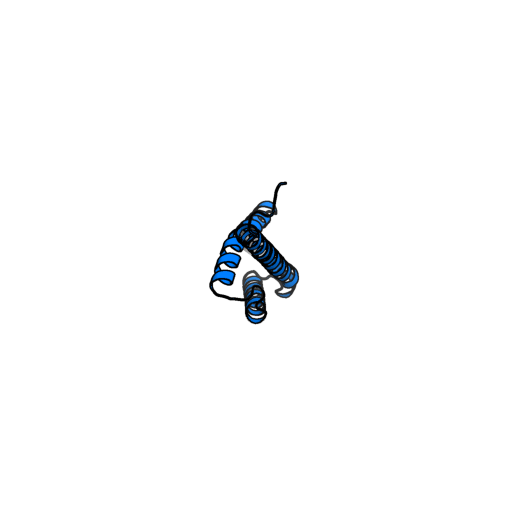18.471 1.00 77.31 111 ARG A N 1
ATOM 863 C CA . ARG A 1 111 ? -23.792 12.151 18.897 1.00 77.31 111 ARG A CA 1
ATOM 864 C C . ARG A 1 111 ? -23.912 12.012 20.417 1.00 77.31 111 ARG A C 1
ATOM 866 O O . ARG A 1 111 ? -25.018 12.069 20.932 1.00 77.31 111 ARG A O 1
ATOM 873 N N . GLY A 1 112 ? -22.793 11.816 21.115 1.00 69.25 112 GLY A N 1
ATOM 874 C CA .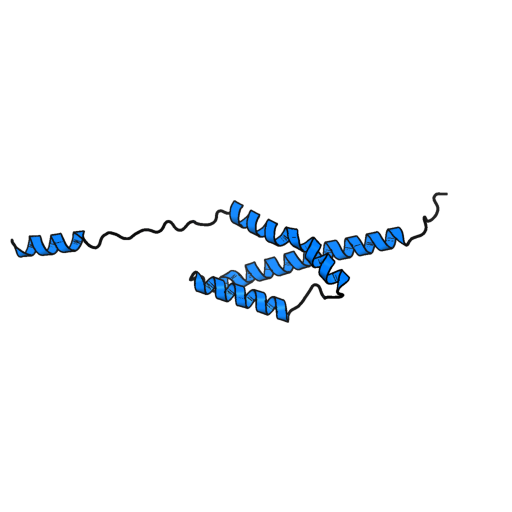 GLY A 1 112 ? -22.758 11.679 22.575 1.00 69.25 112 GLY A CA 1
ATOM 875 C C . GLY A 1 112 ? -22.782 13.004 23.345 1.00 69.25 112 GLY A C 1
ATOM 876 O O . GLY A 1 112 ? -22.997 12.992 24.554 1.00 69.25 112 GLY A O 1
ATOM 877 N N . SER A 1 113 ? -22.564 14.145 22.682 1.00 64.69 113 SER A N 1
ATOM 878 C CA . SER A 1 113 ? -22.730 15.461 23.304 1.00 64.69 113 SER A CA 1
ATOM 879 C C . SER A 1 113 ? -24.222 15.807 23.384 1.00 64.69 113 SER A C 1
ATOM 881 O O . SER A 1 113 ? -24.842 15.964 22.331 1.00 64.69 113 SER A O 1
ATOM 883 N N . PRO A 1 114 ? -24.813 15.988 24.584 1.00 56.12 114 PRO A N 1
ATOM 884 C CA . PRO A 1 114 ? -26.163 16.531 24.690 1.00 56.12 114 PRO A CA 1
ATOM 885 C C . PRO A 1 114 ? -26.187 17.901 24.009 1.00 56.12 114 PRO A C 1
ATOM 887 O O . PRO A 1 114 ? -25.235 18.671 24.169 1.00 56.12 114 PRO A O 1
ATOM 890 N N . ALA A 1 115 ? -27.237 18.178 23.227 1.00 61.69 115 ALA A N 1
ATOM 891 C CA . ALA A 1 115 ? -27.443 19.444 22.526 1.00 61.69 115 ALA A CA 1
ATOM 892 C C . ALA A 1 115 ? -27.254 20.612 23.508 1.00 61.69 115 ALA A C 1
ATOM 894 O O . ALA A 1 115 ? -28.120 20.923 24.323 1.00 61.69 115 ALA A O 1
ATOM 895 N N . ARG A 1 116 ? -26.057 21.204 23.503 1.00 58.09 116 ARG A N 1
ATOM 896 C CA . ARG A 1 116 ? -25.650 22.206 24.483 1.00 58.09 116 ARG A CA 1
ATOM 897 C C . ARG A 1 116 ? -26.158 23.562 24.001 1.00 58.09 116 ARG A C 1
ATOM 899 O O . ARG A 1 116 ? -25.484 24.215 23.219 1.00 58.09 116 ARG A O 1
ATOM 906 N N . 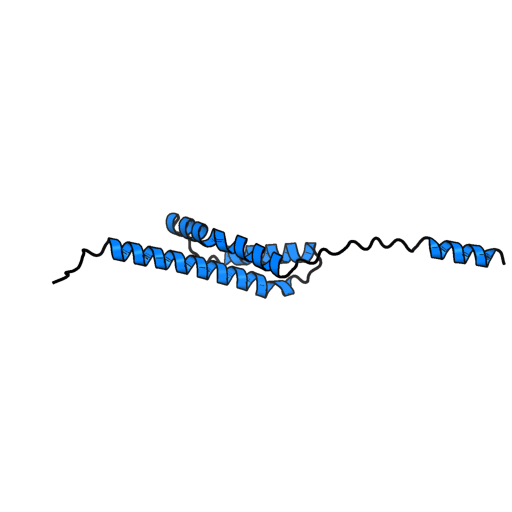TRP A 1 117 ? -27.351 23.909 24.480 1.00 48.84 117 TRP A N 1
ATOM 907 C CA . TRP A 1 117 ? -27.905 25.257 24.652 1.00 48.84 117 TRP A CA 1
ATOM 908 C C . TRP A 1 117 ? -27.702 26.238 23.487 1.00 48.84 117 TRP A C 1
ATOM 910 O O . TRP A 1 117 ? -26.763 27.028 23.483 1.00 48.84 117 TRP A O 1
ATOM 920 N N . GLN A 1 118 ? -28.663 26.260 22.562 1.00 47.03 118 GLN A N 1
ATOM 921 C CA . GLN A 1 118 ? -29.068 27.517 21.930 1.00 47.03 118 GLN A CA 1
ATOM 922 C C . G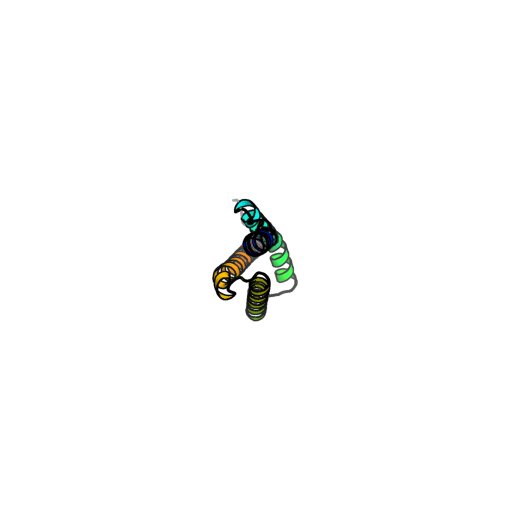LN A 1 118 ? -29.976 28.242 22.935 1.00 47.03 118 GLN A C 1
ATOM 924 O O . GLN A 1 118 ? -31.136 27.870 23.108 1.00 47.03 118 GLN A O 1
ATOM 929 N N . LYS A 1 119 ? -29.402 29.197 23.667 1.00 43.22 119 LYS A N 1
ATOM 930 C CA . LYS A 1 119 ? -30.127 30.330 24.243 1.00 43.22 119 LYS A CA 1
ATOM 931 C C . LYS A 1 119 ? -29.685 31.573 23.494 1.00 43.22 119 LYS A C 1
ATOM 933 O O . LYS A 1 119 ? -28.476 31.626 23.172 1.00 43.22 119 LYS A O 1
#

Secondary structure (DSSP, 8-state):
-HHHHHHHHHHTTS---------PPPHHHHHHHHHHHHHTHHHHHHHHHHTT--S--HHHHHHHHHHHHHHHHHTT--TTTTHHHHHHHHHHHHHHHHHHHHHHHHHHHHHHS------